Protein AF-A0A0R2SXG7-F1 (afdb_monomer)

Sequence (153 aa):
MNNRNLSNKVRVIHRYLGFFLAGIMFVYALSGITLTFRDKDYFKKPIVVEKTIEKGLENLPNIKGASNVEYNSETGDLSYIQMQPPKILGALEKMHKATSSTPLYFLNVFFGISLLFFVFSAYWMFLPQTDVFKKAIYYSVAGIVLTFIMILV

Radius of gyration: 23.66 Å; Cα contacts (8 Å, |Δi|>4): 119; chains: 1; bounding box: 59×30×59 Å

Structure (mmCIF, N/CA/C/O backbone):
data_AF-A0A0R2SXG7-F1
#
_entry.id   AF-A0A0R2SXG7-F1
#
loop_
_atom_site.group_PDB
_atom_site.id
_atom_site.type_symbol
_atom_site.label_atom_id
_atom_site.label_alt_id
_atom_site.label_comp_id
_atom_site.label_asym_id
_atom_site.label_entity_id
_atom_site.label_seq_id
_atom_site.pdbx_PDB_ins_code
_atom_site.Cartn_x
_atom_site.Cartn_y
_atom_site.Cartn_z
_atom_site.occupancy
_atom_site.B_iso_or_equiv
_atom_site.auth_seq_id
_atom_site.auth_comp_id
_atom_site.auth_asym_id
_atom_site.auth_atom_id
_atom_site.pdbx_PDB_model_num
ATOM 1 N N . MET A 1 1 ? 20.239 14.489 -26.280 1.00 51.75 1 MET A N 1
ATOM 2 C CA . MET A 1 1 ? 20.609 14.171 -24.879 1.00 51.75 1 MET A CA 1
ATOM 3 C C . MET A 1 1 ? 21.249 12.785 -24.870 1.00 51.75 1 MET A C 1
ATOM 5 O O . MET A 1 1 ? 20.669 11.884 -25.454 1.00 51.75 1 MET A O 1
ATOM 9 N N . ASN A 1 2 ? 22.461 12.605 -24.333 1.00 60.00 2 ASN A N 1
ATOM 10 C CA . ASN A 1 2 ? 23.175 11.321 -24.425 1.00 60.00 2 ASN A CA 1
ATOM 11 C C . ASN A 1 2 ? 22.413 10.229 -23.639 1.00 60.00 2 ASN A C 1
ATOM 13 O O . ASN A 1 2 ? 22.376 10.287 -22.408 1.00 60.00 2 ASN A O 1
ATOM 17 N N . ASN A 1 3 ? 21.804 9.254 -24.329 1.00 69.81 3 ASN A N 1
ATOM 18 C CA . ASN A 1 3 ? 20.955 8.208 -23.728 1.00 69.81 3 ASN A CA 1
ATOM 19 C C . ASN A 1 3 ? 21.650 7.451 -22.582 1.00 69.81 3 ASN A C 1
ATOM 21 O O . ASN A 1 3 ? 20.998 7.018 -21.633 1.00 69.81 3 ASN A O 1
ATOM 25 N N . ARG A 1 4 ? 22.986 7.363 -22.620 1.00 74.75 4 ARG A N 1
ATOM 26 C CA . ARG A 1 4 ? 23.803 6.736 -21.569 1.00 74.75 4 ARG A CA 1
ATOM 27 C C . ARG A 1 4 ? 23.794 7.537 -20.263 1.00 74.75 4 ARG A C 1
ATOM 29 O O . ARG A 1 4 ? 23.655 6.958 -19.192 1.00 74.75 4 ARG A O 1
ATOM 36 N N . ASN A 1 5 ? 23.866 8.866 -20.342 1.00 81.38 5 ASN A N 1
ATOM 37 C CA . ASN A 1 5 ? 23.837 9.737 -19.163 1.00 81.38 5 ASN A CA 1
ATOM 38 C C . ASN A 1 5 ? 22.460 9.724 -18.490 1.00 81.38 5 ASN A C 1
ATOM 40 O O . ASN A 1 5 ? 22.376 9.711 -17.264 1.00 81.38 5 ASN A O 1
ATOM 44 N N . LEU A 1 6 ? 21.386 9.687 -19.286 1.00 81.81 6 LEU A N 1
ATOM 45 C CA . LEU A 1 6 ? 20.023 9.554 -18.772 1.00 81.81 6 LEU A CA 1
ATOM 46 C C . LEU A 1 6 ? 19.811 8.193 -18.089 1.00 81.81 6 LEU A C 1
ATOM 48 O O . LEU A 1 6 ? 19.355 8.165 -16.951 1.00 81.81 6 LEU A O 1
ATOM 52 N N . SER A 1 7 ? 20.203 7.087 -18.734 1.00 82.94 7 SER A N 1
ATOM 53 C CA . SER A 1 7 ? 20.105 5.738 -18.147 1.00 82.94 7 SER A CA 1
ATOM 54 C C . SER A 1 7 ? 20.868 5.638 -16.820 1.00 82.94 7 SER A C 1
ATOM 56 O O . SER A 1 7 ? 20.322 5.155 -15.828 1.00 82.94 7 SER A O 1
ATOM 58 N N . ASN A 1 8 ? 22.085 6.191 -16.747 1.00 86.56 8 ASN A N 1
ATOM 59 C CA . ASN A 1 8 ? 22.868 6.201 -15.510 1.00 86.56 8 ASN A CA 1
ATOM 60 C C . ASN A 1 8 ? 22.175 6.983 -14.383 1.00 86.56 8 ASN A C 1
ATOM 62 O O . ASN A 1 8 ? 22.106 6.490 -13.259 1.00 86.56 8 ASN A O 1
ATOM 66 N N . LYS A 1 9 ? 21.614 8.167 -14.671 1.00 90.06 9 LYS A N 1
ATOM 67 C CA . LYS A 1 9 ? 20.850 8.946 -13.680 1.00 90.06 9 LYS A CA 1
ATOM 68 C C . LYS A 1 9 ? 19.613 8.189 -13.193 1.00 90.06 9 LYS A C 1
ATOM 70 O O . LYS A 1 9 ? 19.406 8.083 -11.987 1.00 90.06 9 LYS A O 1
ATOM 75 N N . VAL A 1 10 ? 18.828 7.622 -14.112 1.00 91.56 10 VAL A N 1
ATOM 76 C CA . VAL A 1 10 ? 17.626 6.841 -13.775 1.00 91.56 10 VAL A CA 1
ATOM 77 C C . VAL A 1 10 ? 17.985 5.636 -12.908 1.00 91.56 10 VAL A C 1
ATOM 79 O O . VAL A 1 10 ? 17.322 5.398 -11.904 1.00 91.56 10 VAL A O 1
ATOM 82 N N . ARG A 1 11 ? 19.076 4.925 -13.219 1.00 91.25 11 ARG A N 1
ATOM 83 C CA . ARG A 1 11 ? 19.564 3.791 -12.419 1.00 91.25 11 ARG A CA 1
ATOM 84 C C . ARG A 1 11 ? 19.931 4.202 -10.991 1.00 91.25 11 ARG A C 1
ATOM 86 O O . ARG A 1 11 ? 19.623 3.480 -10.045 1.00 91.25 11 ARG A O 1
ATOM 93 N N . VAL A 1 12 ? 20.581 5.353 -10.828 1.00 93.75 12 VAL A N 1
ATOM 94 C CA . VAL A 1 12 ? 20.942 5.886 -9.507 1.00 93.75 12 VAL A CA 1
ATOM 95 C C . VAL A 1 12 ? 19.690 6.229 -8.697 1.00 93.75 12 VAL A C 1
ATOM 97 O O . VAL A 1 12 ? 19.583 5.802 -7.547 1.00 93.75 12 VAL A O 1
ATOM 100 N N . ILE A 1 13 ? 18.726 6.930 -9.304 1.00 94.44 13 ILE A N 1
ATOM 101 C CA . ILE A 1 13 ? 17.456 7.283 -8.651 1.00 94.44 13 ILE A CA 1
ATOM 102 C C . ILE A 1 13 ? 16.673 6.019 -8.283 1.00 94.44 13 ILE A C 1
ATOM 104 O O . ILE A 1 13 ? 16.266 5.881 -7.135 1.00 94.44 13 ILE A O 1
ATOM 108 N N . HIS A 1 14 ? 16.525 5.069 -9.214 1.00 95.25 14 HIS A N 1
ATOM 109 C CA . HIS A 1 14 ? 15.844 3.793 -8.984 1.00 95.25 14 HIS A CA 1
ATOM 110 C C . HIS A 1 14 ? 16.415 3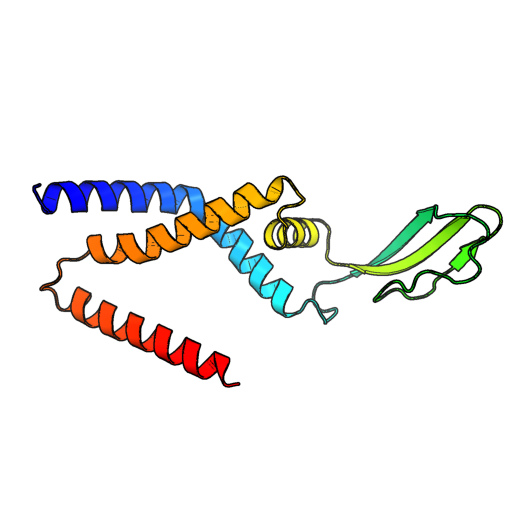.054 -7.779 1.00 95.25 14 HIS A C 1
ATOM 112 O O . HIS A 1 14 ? 15.670 2.619 -6.908 1.00 95.25 14 HIS A O 1
ATOM 118 N N . ARG A 1 15 ? 17.743 2.959 -7.687 1.00 95.12 15 ARG A N 1
ATOM 119 C CA . ARG A 1 15 ? 18.403 2.275 -6.578 1.00 95.12 15 ARG A CA 1
ATOM 120 C C . ARG A 1 15 ? 18.140 2.956 -5.235 1.00 95.12 15 ARG A C 1
ATOM 122 O O . ARG A 1 15 ? 17.764 2.280 -4.283 1.00 95.12 15 ARG A O 1
ATOM 129 N N . TYR A 1 16 ? 18.350 4.269 -5.135 1.00 96.25 16 TYR A N 1
ATOM 130 C CA . TYR A 1 16 ? 18.200 4.968 -3.854 1.00 96.25 16 TYR A CA 1
ATOM 131 C C . TYR A 1 16 ? 16.743 5.083 -3.417 1.00 96.25 16 TYR A C 1
ATOM 133 O O . TYR A 1 16 ? 16.442 4.832 -2.252 1.00 96.25 16 TYR A O 1
ATOM 141 N N . LEU A 1 17 ? 15.835 5.382 -4.349 1.00 95.81 17 LEU A N 1
ATOM 142 C CA . LEU A 1 17 ? 14.404 5.371 -4.068 1.00 95.81 17 LEU A CA 1
ATOM 143 C C . LEU A 1 17 ? 13.931 3.957 -3.696 1.00 95.81 17 LEU A C 1
ATOM 145 O O . LEU A 1 17 ? 13.121 3.804 -2.788 1.00 95.81 17 LEU A O 1
ATOM 149 N N . GLY A 1 18 ? 14.483 2.924 -4.340 1.00 95.56 18 GLY A N 1
ATOM 150 C CA . GLY A 1 18 ? 14.238 1.516 -4.020 1.00 95.56 18 GLY A CA 1
ATOM 151 C C . GLY A 1 18 ? 14.606 1.169 -2.583 1.00 95.56 18 GLY A C 1
ATOM 152 O O . GLY A 1 18 ? 13.769 0.655 -1.846 1.00 95.56 18 GLY A O 1
ATOM 153 N N . PHE A 1 19 ? 15.827 1.502 -2.153 1.00 95.81 19 PHE A N 1
ATOM 154 C CA . PHE A 1 19 ? 16.253 1.268 -0.771 1.00 95.81 19 PHE A CA 1
ATOM 155 C C . PHE A 1 19 ? 15.436 2.067 0.243 1.00 95.81 19 PHE A C 1
ATOM 157 O O . PHE A 1 19 ? 15.074 1.526 1.284 1.00 95.81 19 PHE A O 1
ATOM 164 N N . PHE A 1 20 ? 15.097 3.319 -0.074 1.00 95.75 20 PHE A N 1
ATOM 165 C CA . PHE A 1 20 ? 14.234 4.139 0.774 1.00 95.75 20 PHE A CA 1
ATOM 166 C C . PHE A 1 20 ? 12.848 3.503 0.969 1.00 95.75 20 PHE A C 1
ATOM 168 O O . PHE A 1 20 ? 12.330 3.457 2.083 1.00 95.75 20 PHE A O 1
ATOM 175 N N . LEU A 1 21 ? 12.264 2.959 -0.101 1.00 96.06 21 LEU A N 1
ATOM 176 C CA . LEU A 1 21 ? 10.933 2.355 -0.072 1.00 96.06 21 LEU A CA 1
ATOM 177 C C . LEU A 1 21 ? 10.914 0.897 0.392 1.00 96.06 21 LEU A C 1
ATOM 179 O O . LEU A 1 21 ? 9.831 0.381 0.645 1.00 96.06 21 LEU A O 1
ATOM 183 N N . ALA A 1 22 ? 12.059 0.224 0.532 1.00 95.75 22 ALA A N 1
ATOM 184 C CA . ALA A 1 22 ? 12.121 -1.209 0.834 1.00 95.75 22 ALA A CA 1
ATOM 185 C C . ALA A 1 22 ? 11.336 -1.596 2.101 1.00 95.75 22 ALA A C 1
ATOM 187 O O . ALA A 1 22 ? 10.550 -2.543 2.078 1.00 95.75 22 ALA A O 1
ATOM 188 N N . GLY A 1 23 ? 11.485 -0.825 3.184 1.00 92.12 23 GLY A N 1
ATOM 189 C CA . GLY A 1 23 ? 10.737 -1.057 4.424 1.00 92.12 23 GLY A CA 1
ATOM 190 C C . GLY A 1 23 ? 9.232 -0.825 4.268 1.00 92.12 23 GLY A C 1
ATOM 191 O O . GLY A 1 23 ? 8.426 -1.604 4.773 1.00 92.12 23 GLY A O 1
ATOM 192 N N . ILE A 1 24 ? 8.845 0.206 3.512 1.00 92.62 24 ILE A N 1
ATOM 193 C CA . ILE A 1 24 ? 7.436 0.504 3.221 1.00 92.62 24 ILE A CA 1
ATOM 194 C C . ILE A 1 24 ? 6.833 -0.627 2.379 1.00 92.62 24 ILE A C 1
ATOM 196 O O . ILE A 1 24 ? 5.776 -1.140 2.731 1.00 92.62 24 ILE A O 1
ATOM 200 N N . MET A 1 25 ? 7.531 -1.079 1.332 1.00 94.25 25 MET A N 1
ATOM 201 C CA . MET A 1 25 ? 7.112 -2.202 0.485 1.00 94.25 25 MET A CA 1
ATOM 202 C C . MET A 1 25 ? 6.901 -3.480 1.296 1.00 94.25 25 MET A C 1
ATOM 204 O O . MET A 1 25 ? 5.890 -4.153 1.111 1.00 94.25 25 MET A O 1
ATOM 208 N N . PHE A 1 26 ? 7.809 -3.790 2.224 1.00 94.69 26 PHE A N 1
ATOM 209 C CA . PHE A 1 26 ? 7.674 -4.944 3.110 1.00 94.69 26 PHE A CA 1
ATOM 210 C C . PHE A 1 26 ? 6.396 -4.868 3.956 1.00 94.69 26 PHE A C 1
ATOM 212 O O . PHE A 1 26 ? 5.600 -5.807 3.980 1.00 94.69 26 PHE A O 1
ATOM 219 N N . VAL A 1 27 ? 6.154 -3.724 4.600 1.00 93.56 27 VAL A N 1
ATOM 220 C CA . VAL A 1 27 ? 4.946 -3.504 5.407 1.00 93.56 27 VAL A CA 1
ATOM 221 C C . VAL A 1 27 ? 3.673 -3.575 4.556 1.00 93.56 27 VAL A C 1
ATOM 223 O O . VAL A 1 27 ? 2.682 -4.180 4.975 1.00 93.56 27 VAL A O 1
ATOM 226 N N . TYR A 1 28 ? 3.685 -2.977 3.365 1.00 93.00 28 TYR A N 1
ATOM 227 C CA . TYR A 1 28 ? 2.555 -2.997 2.436 1.00 93.00 28 TYR A CA 1
ATOM 228 C C . TYR A 1 28 ? 2.242 -4.404 1.938 1.00 93.00 28 TYR A C 1
ATOM 230 O O . TYR A 1 28 ? 1.075 -4.778 1.893 1.00 93.00 28 TYR A O 1
ATOM 238 N N . ALA A 1 29 ? 3.263 -5.200 1.620 1.00 94.69 29 ALA A N 1
ATOM 239 C CA . ALA A 1 29 ? 3.082 -6.587 1.215 1.00 94.69 29 ALA A CA 1
ATOM 240 C C . ALA A 1 29 ? 2.440 -7.410 2.342 1.00 94.69 29 ALA A C 1
ATOM 242 O O . ALA A 1 29 ? 1.427 -8.068 2.115 1.00 94.69 29 ALA A O 1
ATOM 243 N N . LEU A 1 30 ? 2.964 -7.312 3.571 1.00 94.75 30 LEU A N 1
ATOM 244 C CA . LEU A 1 30 ? 2.407 -8.032 4.721 1.00 94.75 30 LEU A CA 1
ATOM 245 C C . LEU A 1 30 ? 0.959 -7.633 5.009 1.00 94.75 30 LEU A C 1
ATOM 247 O O . LEU A 1 30 ? 0.093 -8.495 5.129 1.00 94.75 30 LEU A O 1
ATOM 251 N N . SER A 1 31 ? 0.687 -6.332 5.093 1.00 94.75 31 SER A N 1
ATOM 252 C CA . SER A 1 31 ? -0.673 -5.842 5.344 1.00 94.75 31 SER A CA 1
ATOM 253 C C . SER A 1 31 ? -1.626 -6.148 4.187 1.00 94.75 31 SER A C 1
ATOM 255 O O . SER A 1 31 ? -2.787 -6.446 4.430 1.00 94.75 31 SER A O 1
ATOM 257 N N . GLY A 1 32 ? -1.160 -6.140 2.937 1.00 93.94 32 GLY A N 1
ATOM 258 C CA . GLY A 1 32 ? -1.963 -6.544 1.782 1.00 93.94 32 GLY A CA 1
ATOM 259 C C . GLY A 1 32 ? -2.416 -8.001 1.876 1.00 93.94 32 GLY A C 1
ATOM 260 O O . GLY A 1 32 ? -3.596 -8.283 1.685 1.00 93.94 32 GLY A O 1
ATOM 261 N N . ILE A 1 33 ? -1.506 -8.906 2.256 1.00 94.44 33 ILE A N 1
ATOM 262 C CA . ILE A 1 33 ? -1.813 -10.330 2.456 1.00 94.44 33 ILE A CA 1
ATOM 263 C C . ILE A 1 33 ? -2.856 -10.514 3.564 1.00 94.44 33 ILE A C 1
ATOM 265 O O . ILE A 1 33 ? -3.822 -11.251 3.377 1.00 94.44 33 ILE A O 1
ATOM 269 N N . THR A 1 34 ? -2.708 -9.845 4.714 1.00 94.50 34 THR A N 1
ATOM 270 C CA . THR A 1 34 ? -3.690 -9.995 5.805 1.00 94.50 34 THR A CA 1
ATOM 271 C C . THR A 1 34 ? -5.044 -9.386 5.452 1.00 94.50 34 THR A C 1
ATOM 273 O O . THR A 1 34 ? -6.080 -9.937 5.825 1.00 94.50 34 THR A O 1
ATOM 276 N N . LEU A 1 35 ? -5.061 -8.298 4.673 1.00 94.19 35 LEU A N 1
ATOM 277 C CA . LEU A 1 35 ? -6.290 -7.658 4.206 1.00 94.19 35 LEU A CA 1
ATOM 278 C C . LEU A 1 35 ? -7.125 -8.541 3.273 1.00 94.19 35 LEU A C 1
ATOM 280 O O . LEU A 1 35 ? -8.349 -8.388 3.271 1.00 94.19 35 LEU A O 1
ATOM 284 N N . THR A 1 36 ? -6.512 -9.482 2.545 1.00 93.56 36 THR A N 1
ATOM 285 C CA . THR A 1 36 ? -7.234 -10.490 1.748 1.00 93.56 36 THR A CA 1
ATOM 286 C C . THR A 1 36 ? -8.166 -11.348 2.609 1.00 93.56 36 THR A C 1
ATOM 288 O O . THR A 1 36 ? -9.215 -11.762 2.131 1.00 93.56 36 THR A O 1
ATOM 291 N N . PHE A 1 37 ? -7.841 -11.549 3.890 1.00 93.69 37 PHE A N 1
ATOM 292 C CA . PHE A 1 37 ? -8.622 -12.358 4.834 1.00 93.69 37 PHE A CA 1
ATOM 293 C C . PHE A 1 37 ? -9.418 -11.514 5.840 1.00 93.69 37 PHE A C 1
ATOM 295 O O . PHE A 1 37 ? -9.788 -11.999 6.909 1.00 93.69 37 PHE A O 1
ATOM 302 N N . ARG A 1 38 ? -9.680 -10.234 5.541 1.00 89.56 38 ARG A N 1
ATOM 303 C CA . ARG A 1 38 ? -10.369 -9.309 6.462 1.00 89.56 38 ARG A CA 1
ATOM 304 C C . ARG A 1 38 ? -11.802 -9.741 6.804 1.00 89.56 38 ARG A C 1
ATOM 306 O O . ARG A 1 38 ? -12.324 -9.334 7.844 1.00 89.56 38 ARG A O 1
ATOM 313 N N . ASP A 1 39 ? -12.446 -10.531 5.951 1.00 89.50 39 ASP A N 1
ATOM 314 C CA . ASP A 1 39 ? -13.766 -11.123 6.193 1.00 89.50 39 ASP A CA 1
ATOM 315 C C . ASP A 1 39 ? -13.719 -12.318 7.162 1.00 89.50 39 ASP A C 1
ATOM 317 O O . ASP A 1 39 ? -14.741 -12.662 7.748 1.00 89.50 39 ASP A O 1
ATOM 321 N N . LYS A 1 40 ? -12.544 -12.924 7.362 1.00 90.88 40 LYS A N 1
ATOM 322 C CA . LYS A 1 40 ? -12.315 -14.032 8.295 1.00 90.88 40 LYS A CA 1
ATOM 323 C C . LYS A 1 40 ? -11.709 -13.544 9.608 1.00 90.88 40 LYS A C 1
ATOM 325 O O . LYS A 1 40 ? -11.235 -12.413 9.730 1.00 90.88 40 LYS A O 1
ATOM 330 N N . ASP A 1 41 ? -11.685 -14.437 10.589 1.00 89.56 41 ASP A N 1
ATOM 331 C CA . ASP A 1 41 ? -11.131 -14.166 11.917 1.00 89.56 41 ASP A CA 1
ATOM 332 C C . ASP A 1 41 ? -9.702 -14.699 12.107 1.00 89.56 41 ASP A C 1
ATOM 334 O O . ASP A 1 41 ? -9.162 -14.627 13.205 1.00 89.56 41 ASP A O 1
ATOM 338 N N . TYR A 1 42 ? -9.044 -15.156 11.031 1.00 90.69 42 TYR A N 1
ATOM 339 C CA . TYR A 1 42 ? -7.698 -15.750 11.080 1.00 90.69 42 TYR A CA 1
ATOM 340 C C . TYR A 1 42 ? -6.640 -14.872 11.762 1.00 90.69 42 TYR A C 1
ATOM 342 O O . TYR A 1 42 ? -5.764 -15.391 12.447 1.00 90.69 42 TYR A O 1
ATOM 350 N N . PHE A 1 43 ? -6.720 -13.550 11.590 1.00 91.50 43 PHE A N 1
ATOM 351 C CA . PHE A 1 43 ? -5.753 -12.594 12.145 1.00 91.50 43 PHE A CA 1
ATOM 352 C C . PHE A 1 43 ? -6.352 -11.677 13.215 1.00 91.50 43 PHE A C 1
ATOM 354 O O . PHE A 1 43 ? -5.800 -10.611 13.491 1.00 91.50 43 PHE A O 1
ATOM 361 N N . LYS A 1 44 ? -7.497 -12.047 13.796 1.00 93.44 44 LYS A N 1
ATOM 362 C CA . LYS A 1 44 ? -8.234 -11.214 14.752 1.00 93.44 44 LYS A CA 1
ATOM 363 C C . LYS A 1 44 ? -8.293 -11.867 16.128 1.00 93.44 44 LYS A C 1
ATOM 365 O O . LYS A 1 44 ? -8.191 -13.079 16.265 1.00 93.44 44 LYS A O 1
ATOM 370 N N . LYS A 1 45 ? -8.481 -11.041 17.154 1.00 92.69 45 LYS A N 1
ATOM 371 C CA . LYS A 1 45 ? -8.756 -11.463 18.528 1.00 92.69 45 LYS A CA 1
ATOM 372 C C . LYS A 1 45 ? -10.030 -10.784 19.044 1.00 92.69 45 LYS A C 1
ATOM 374 O O . LYS A 1 45 ? -10.314 -9.666 18.601 1.00 92.69 45 LYS A O 1
ATOM 379 N N . PRO A 1 46 ? -10.774 -11.413 19.968 1.00 92.50 46 PRO A N 1
ATOM 380 C CA . PRO A 1 46 ? -11.914 -10.771 20.606 1.00 92.50 46 PRO A CA 1
ATOM 381 C C . PRO A 1 46 ? -11.425 -9.622 21.493 1.00 92.50 46 PRO A C 1
ATOM 383 O O . PRO A 1 46 ? -10.496 -9.787 22.288 1.00 92.50 46 PRO A O 1
ATOM 386 N N . ILE A 1 47 ? -12.029 -8.448 21.333 1.00 91.62 47 ILE A N 1
ATOM 387 C CA . ILE A 1 47 ? -11.764 -7.262 22.150 1.00 91.62 47 ILE A CA 1
ATOM 388 C C . ILE A 1 47 ? -13.107 -6.710 22.626 1.00 91.62 47 ILE A C 1
ATOM 390 O O . ILE A 1 47 ? -14.033 -6.578 21.826 1.00 91.62 47 ILE A O 1
ATOM 394 N N . VAL A 1 48 ? -13.198 -6.398 23.920 1.00 92.50 48 VAL A N 1
ATOM 395 C CA . VAL A 1 48 ? -14.328 -5.660 24.494 1.00 92.50 48 VAL A CA 1
ATOM 396 C C . VAL A 1 48 ? -14.140 -4.184 24.158 1.00 92.50 48 VAL A C 1
ATOM 398 O O . VAL A 1 48 ? -13.089 -3.608 24.447 1.00 92.50 48 VAL A O 1
ATOM 401 N N . VAL A 1 49 ? -15.127 -3.596 23.491 1.00 90.75 49 VAL A 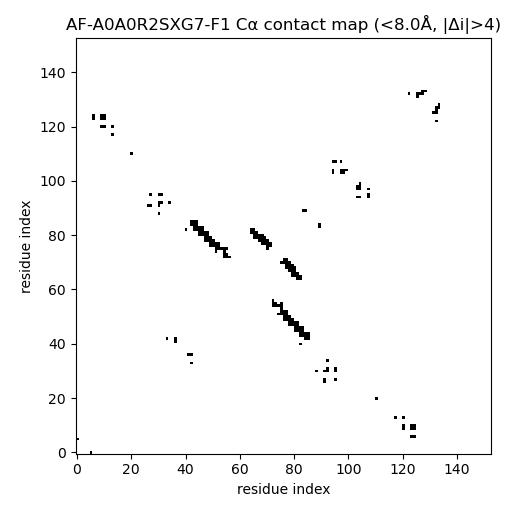N 1
ATOM 402 C CA . VAL A 1 49 ? -15.134 -2.193 23.090 1.00 90.75 49 VAL A CA 1
ATOM 403 C C . VAL A 1 49 ? -16.204 -1.473 23.889 1.00 90.75 49 VAL A C 1
ATOM 405 O O . VAL A 1 49 ? -17.387 -1.770 23.754 1.00 90.75 49 VAL A O 1
ATOM 408 N N . GLU A 1 50 ? -15.770 -0.496 24.672 1.00 92.31 50 GLU A N 1
ATOM 409 C CA . GLU A 1 50 ? -16.636 0.382 25.452 1.00 92.31 50 GLU A CA 1
ATOM 410 C C . GLU A 1 50 ? -16.646 1.767 24.809 1.00 92.31 50 GLU A C 1
ATOM 412 O O . GLU A 1 50 ? -15.597 2.334 24.479 1.00 92.31 50 GLU A O 1
ATOM 417 N N . LYS A 1 51 ? -17.841 2.306 24.574 1.00 89.50 51 LYS A N 1
ATOM 418 C CA . LYS A 1 51 ? -18.025 3.627 23.981 1.00 89.50 51 LYS A CA 1
ATOM 419 C C . LYS A 1 51 ? -19.280 4.280 24.538 1.00 89.50 51 LYS A C 1
ATOM 421 O O . LYS A 1 51 ? -20.308 3.635 24.663 1.00 89.50 51 LYS A O 1
ATOM 426 N N . THR A 1 52 ? -19.226 5.584 24.763 1.00 90.06 52 THR A N 1
ATOM 427 C CA . THR A 1 52 ? -20.420 6.375 25.074 1.00 90.06 52 THR A CA 1
ATOM 428 C C . THR A 1 52 ? -21.023 6.926 23.778 1.00 90.06 52 THR A C 1
ATOM 430 O O . THR A 1 52 ? -20.312 7.500 22.945 1.00 90.06 52 THR A O 1
ATOM 433 N N . ILE A 1 53 ? -22.323 6.710 23.584 1.00 88.88 53 ILE A N 1
ATOM 434 C CA . ILE A 1 53 ? -23.119 7.196 22.447 1.00 88.88 53 ILE A CA 1
ATOM 435 C C . ILE A 1 53 ? -24.286 8.065 22.941 1.00 88.88 53 ILE A C 1
ATOM 437 O O . ILE A 1 53 ? -24.420 8.321 24.137 1.00 88.88 53 ILE A O 1
ATOM 441 N N . GLU A 1 54 ? -25.109 8.565 22.018 1.00 86.62 54 GLU A N 1
ATOM 442 C CA . GLU A 1 54 ? -26.283 9.367 22.371 1.00 86.62 54 GLU A CA 1
ATOM 443 C C . GLU A 1 54 ? -27.260 8.586 23.266 1.00 86.62 54 GLU A C 1
ATOM 445 O O . GLU A 1 54 ? -27.424 7.367 23.151 1.00 86.62 54 GLU A O 1
ATOM 450 N N . LYS A 1 55 ? -27.886 9.306 24.198 1.00 89.19 55 LYS A N 1
ATOM 451 C CA . LYS A 1 55 ? -28.850 8.753 25.154 1.00 89.19 55 LYS A CA 1
ATOM 452 C C . LYS A 1 55 ? -30.212 8.566 24.494 1.00 89.19 55 LYS A C 1
ATOM 454 O O . LYS A 1 55 ? -30.566 9.327 23.599 1.00 89.19 55 LYS A O 1
ATOM 459 N N . GLY A 1 56 ? -30.988 7.599 24.982 1.00 80.62 56 GLY A N 1
ATOM 460 C CA . GLY A 1 56 ? -32.365 7.386 24.526 1.00 80.62 56 GLY A CA 1
ATOM 461 C C . GLY A 1 56 ? -32.495 6.983 23.054 1.00 80.62 56 GLY A C 1
ATOM 462 O O . GLY A 1 56 ? -33.488 7.328 22.418 1.00 80.62 56 GLY A O 1
ATOM 463 N N . LEU A 1 57 ? -31.504 6.279 22.495 1.00 81.94 57 LEU A N 1
ATOM 464 C CA . LEU A 1 57 ? -31.596 5.752 21.134 1.00 81.94 57 LEU A CA 1
ATOM 465 C C . LEU A 1 57 ? -32.702 4.694 21.050 1.00 81.94 57 LEU A C 1
ATOM 467 O O . LEU A 1 57 ? -32.608 3.638 21.669 1.00 81.94 57 LEU A O 1
ATOM 471 N N . GLU A 1 58 ? -33.722 4.976 20.241 1.00 77.12 58 GLU A N 1
ATOM 472 C CA . GLU A 1 58 ? -34.856 4.074 19.993 1.00 77.12 58 GLU A CA 1
ATOM 473 C C . GLU A 1 58 ? -34.427 2.821 19.208 1.00 77.12 58 GLU A C 1
ATOM 475 O O . GLU A 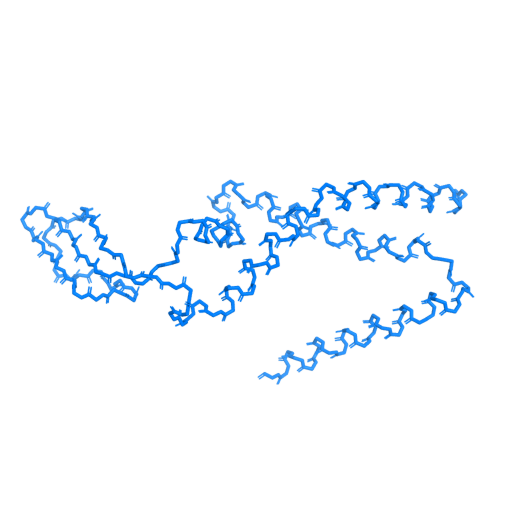1 58 ? -34.965 1.735 19.399 1.00 77.12 58 GLU A O 1
ATOM 480 N N . ASN A 1 59 ? -33.400 2.961 18.358 1.00 81.12 59 ASN A N 1
ATOM 481 C CA . ASN A 1 59 ? -32.766 1.864 17.636 1.00 81.12 59 ASN A CA 1
ATOM 482 C C . ASN A 1 59 ? -31.249 1.906 17.822 1.00 81.12 59 ASN A C 1
ATOM 484 O O . ASN A 1 59 ? -30.599 2.922 17.561 1.00 81.12 59 ASN A O 1
ATOM 488 N N . LEU A 1 60 ? -30.674 0.772 18.219 1.00 80.75 60 LEU A N 1
ATOM 489 C CA . LEU A 1 60 ? -29.229 0.620 18.338 1.00 80.75 60 LEU A CA 1
ATOM 490 C C . LEU A 1 60 ? -28.556 0.684 16.959 1.00 80.75 60 LEU A C 1
ATOM 492 O O . LEU A 1 60 ? -29.050 0.076 16.003 1.00 80.75 60 LEU A O 1
ATOM 496 N N . PRO A 1 61 ? -27.401 1.365 16.832 1.00 80.56 61 PRO A N 1
ATOM 497 C CA . PRO A 1 61 ? -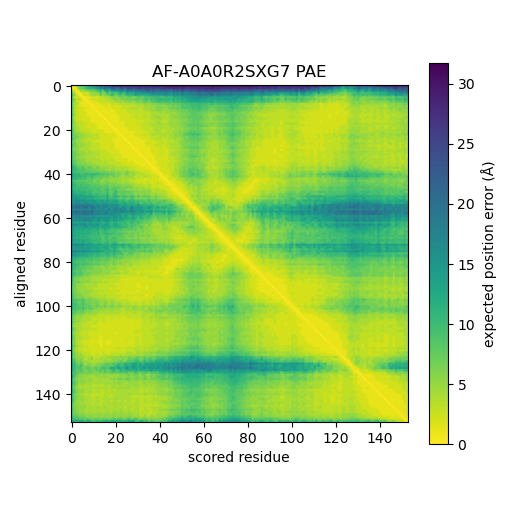26.636 1.331 15.597 1.00 80.56 61 PRO A CA 1
ATOM 498 C C . PRO A 1 61 ? -26.198 -0.108 15.307 1.00 80.56 61 PRO A C 1
ATOM 500 O O . PRO A 1 61 ? -25.665 -0.796 16.176 1.00 80.56 61 PRO A O 1
ATOM 503 N N . ASN A 1 62 ? -26.389 -0.571 14.071 1.00 83.69 62 ASN A N 1
ATOM 504 C CA . ASN A 1 62 ? -25.932 -1.898 13.667 1.00 83.69 62 ASN A CA 1
ATOM 505 C C . ASN A 1 62 ? -24.401 -1.902 13.510 1.00 83.69 62 ASN A C 1
ATOM 507 O O . ASN A 1 62 ? -23.854 -1.421 12.511 1.00 83.69 62 ASN A O 1
ATOM 511 N N . ILE A 1 63 ? -23.702 -2.432 14.514 1.00 85.69 63 ILE A N 1
ATOM 512 C CA . ILE A 1 63 ? -22.241 -2.522 14.528 1.00 85.69 63 ILE A CA 1
ATOM 513 C C . ILE A 1 63 ? -21.823 -3.830 13.857 1.00 85.69 63 ILE A C 1
ATOM 515 O O . ILE A 1 63 ? -21.960 -4.919 14.412 1.00 85.69 63 ILE A O 1
ATOM 519 N N . LYS A 1 64 ? -21.271 -3.728 12.644 1.00 83.19 64 LYS A N 1
ATOM 520 C CA . LYS A 1 64 ? -20.819 -4.899 11.878 1.00 83.19 64 LYS A CA 1
ATOM 521 C C . LYS A 1 64 ? -19.786 -5.718 12.662 1.00 83.19 64 LYS A C 1
ATOM 523 O O . LYS A 1 64 ? -18.735 -5.203 13.045 1.00 83.19 64 LYS A O 1
ATOM 528 N N . GLY A 1 65 ? -20.066 -7.010 12.834 1.00 83.81 65 GLY A N 1
ATOM 529 C CA . GLY A 1 65 ? -19.172 -7.957 13.510 1.00 83.81 65 GLY A CA 1
ATOM 530 C C . GLY A 1 65 ? -19.115 -7.805 15.032 1.00 83.81 65 GLY A C 1
ATOM 531 O O . GLY A 1 65 ? -18.199 -8.348 15.644 1.00 83.81 65 GLY A O 1
ATOM 532 N N . ALA A 1 66 ? -20.045 -7.053 15.631 1.00 88.75 66 ALA A N 1
ATOM 533 C CA . ALA A 1 66 ? -20.210 -7.006 17.077 1.00 88.75 66 ALA A CA 1
ATOM 534 C C . ALA A 1 66 ? -21.041 -8.196 17.578 1.00 88.75 66 ALA A C 1
ATOM 536 O O . ALA A 1 66 ? -21.956 -8.671 16.907 1.00 88.75 66 ALA A O 1
ATOM 537 N N . SER A 1 67 ? -20.715 -8.677 18.769 1.00 88.62 67 SER A N 1
ATOM 538 C CA . SER A 1 67 ? -21.443 -9.700 19.523 1.00 88.62 67 SER A CA 1
ATOM 539 C C . SER A 1 67 ? -21.614 -9.221 20.963 1.00 88.62 67 SER A C 1
ATOM 541 O O . SER A 1 67 ? -20.790 -8.442 21.438 1.00 88.62 67 SER A O 1
ATOM 543 N N . ASN A 1 68 ? -22.655 -9.687 21.661 1.00 90.12 68 ASN A N 1
ATOM 544 C CA . ASN A 1 68 ? -22.976 -9.271 23.036 1.00 90.12 68 ASN A CA 1
ATOM 545 C C . ASN A 1 68 ? -23.059 -7.742 23.186 1.00 90.12 68 ASN A C 1
ATOM 547 O O . ASN A 1 68 ? -22.318 -7.150 23.962 1.00 90.12 68 ASN A O 1
ATOM 551 N N . VAL A 1 69 ? -23.912 -7.107 22.377 1.00 89.94 69 VAL A N 1
ATOM 552 C CA . VAL A 1 69 ? -24.130 -5.658 22.439 1.00 89.94 69 VAL A CA 1
ATOM 553 C C . VAL A 1 69 ? -25.001 -5.337 23.651 1.00 89.94 69 VAL A C 1
ATOM 555 O O . VAL A 1 69 ? -26.147 -5.773 23.719 1.00 89.94 69 VAL A O 1
ATOM 558 N N . GLU A 1 70 ? -24.460 -4.559 24.575 1.00 90.62 70 GLU A N 1
ATOM 559 C CA . GLU A 1 70 ? -25.130 -4.073 25.776 1.00 90.62 70 GLU A CA 1
ATOM 560 C C . GLU A 1 70 ? -25.187 -2.546 25.728 1.00 90.62 70 GLU A C 1
ATOM 562 O O . GLU A 1 70 ? -24.180 -1.891 25.455 1.00 90.62 70 GLU A O 1
ATOM 567 N N . TYR A 1 71 ? -26.371 -1.976 25.952 1.00 89.62 71 TYR A N 1
ATOM 568 C CA . TYR A 1 71 ? -26.589 -0.533 25.907 1.00 89.62 71 TYR A CA 1
ATOM 569 C C . TYR A 1 71 ? -27.406 -0.062 27.100 1.00 89.62 71 TYR A C 1
ATOM 571 O O . TYR A 1 71 ? -28.501 -0.565 27.349 1.00 89.62 71 TYR A O 1
ATOM 579 N N . ASN A 1 72 ? -26.894 0.951 27.789 1.00 89.06 72 ASN A N 1
ATOM 580 C CA . ASN A 1 72 ? -27.607 1.658 28.836 1.00 89.06 72 ASN A CA 1
ATOM 581 C C . ASN A 1 72 ? -28.206 2.952 28.265 1.00 89.06 72 ASN A C 1
ATOM 583 O O . ASN A 1 72 ? -27.488 3.890 27.920 1.00 89.06 72 ASN A O 1
ATOM 587 N N . SER A 1 73 ? -29.536 3.020 28.188 1.00 84.94 73 SER A N 1
ATOM 588 C CA . SER A 1 73 ? -30.252 4.174 27.627 1.00 84.94 73 SER A CA 1
ATOM 589 C C . SER A 1 73 ? -30.185 5.438 28.493 1.00 84.94 73 SER A C 1
ATOM 591 O O . SER A 1 73 ? -30.350 6.538 27.963 1.00 84.94 73 SER A O 1
ATOM 593 N N . GLU A 1 74 ? -29.925 5.304 29.798 1.00 86.56 74 GLU A N 1
ATOM 594 C CA . GLU A 1 74 ? -29.853 6.414 30.758 1.00 86.56 74 GLU A CA 1
ATOM 595 C C . GLU A 1 74 ? -28.477 7.098 30.740 1.00 86.56 74 GLU A C 1
ATOM 597 O O . GLU A 1 74 ? -28.362 8.334 30.749 1.00 86.56 74 GLU A O 1
ATOM 602 N N . THR A 1 75 ? -27.409 6.296 30.698 1.00 87.56 75 THR A N 1
ATOM 603 C CA . THR A 1 75 ? -26.028 6.799 30.667 1.00 87.56 75 THR A CA 1
ATOM 604 C C . THR A 1 75 ? -25.524 7.027 29.244 1.00 87.56 75 THR A C 1
ATOM 606 O O . THR A 1 75 ? -24.743 7.953 29.027 1.00 87.56 75 THR A O 1
ATOM 609 N N . GLY A 1 76 ? -26.041 6.277 28.267 1.00 88.00 76 GLY A N 1
ATOM 610 C CA . GLY A 1 76 ? -25.547 6.248 26.890 1.00 88.00 76 GLY A CA 1
ATOM 611 C C . GLY A 1 76 ? -24.372 5.284 26.691 1.00 88.00 76 GLY A C 1
ATOM 612 O O . GLY A 1 76 ? -23.727 5.326 25.642 1.00 88.00 76 GLY A O 1
ATOM 613 N N . ASP A 1 77 ? -24.062 4.439 27.677 1.00 90.19 77 ASP A N 1
ATOM 614 C CA . ASP A 1 77 ? -22.935 3.509 27.598 1.00 90.19 77 ASP A CA 1
ATOM 615 C C . ASP A 1 77 ? -23.265 2.318 26.707 1.00 90.19 77 ASP A C 1
ATOM 617 O O . ASP A 1 77 ? -24.309 1.683 26.847 1.00 90.19 77 ASP A O 1
ATOM 621 N N . LEU A 1 78 ? -22.356 2.016 25.788 1.00 91.25 78 LEU A N 1
ATOM 622 C CA . LEU A 1 78 ? -22.443 0.916 24.845 1.00 91.25 78 LEU A CA 1
ATOM 623 C C . LEU A 1 78 ? -21.196 0.037 24.999 1.00 91.25 78 LEU A C 1
ATOM 625 O O . LEU A 1 78 ? -20.073 0.503 24.791 1.00 91.25 78 LEU A O 1
ATOM 629 N N . SER A 1 79 ? -21.404 -1.241 25.300 1.00 92.19 79 SER A N 1
ATOM 630 C CA . SER A 1 79 ? -20.359 -2.262 25.366 1.00 92.19 79 SER A CA 1
ATOM 631 C C . SER A 1 79 ? -20.646 -3.373 24.364 1.00 92.19 79 SER A C 1
ATOM 633 O O . SER A 1 79 ? -21.791 -3.776 24.178 1.00 92.19 79 SER A O 1
ATOM 635 N N . TYR A 1 80 ? -19.622 -3.846 23.660 1.00 93.44 80 TYR A N 1
ATOM 636 C CA . TYR A 1 80 ? -19.751 -4.982 22.749 1.00 93.44 80 TYR A CA 1
ATOM 637 C C . TYR A 1 80 ? -18.417 -5.686 22.532 1.00 93.44 80 TYR A C 1
ATOM 639 O O . TYR A 1 80 ? -17.344 -5.095 22.643 1.00 93.44 80 TYR A O 1
ATOM 647 N N . ILE A 1 81 ? -18.477 -6.961 22.158 1.00 92.81 81 ILE A N 1
ATOM 648 C CA . ILE A 1 81 ? -17.305 -7.742 21.761 1.00 92.81 81 ILE A CA 1
ATOM 649 C C . ILE A 1 81 ? -17.157 -7.663 20.247 1.00 92.81 81 ILE A C 1
ATOM 651 O O . ILE A 1 81 ? -18.104 -7.933 19.511 1.00 92.81 81 ILE A O 1
ATOM 655 N N . GLN A 1 82 ? -15.961 -7.333 19.763 1.00 92.81 82 GLN A N 1
ATOM 656 C 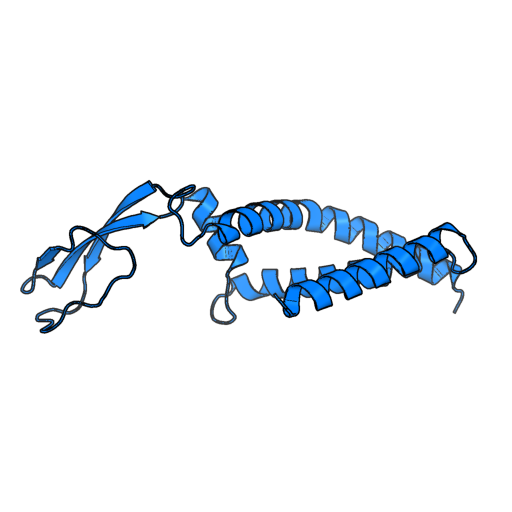CA . GLN A 1 82 ? -15.661 -7.332 18.334 1.00 92.81 82 GLN A CA 1
ATOM 657 C C . GLN A 1 82 ? -14.338 -8.035 18.040 1.00 92.81 82 GLN A C 1
ATOM 659 O O . GLN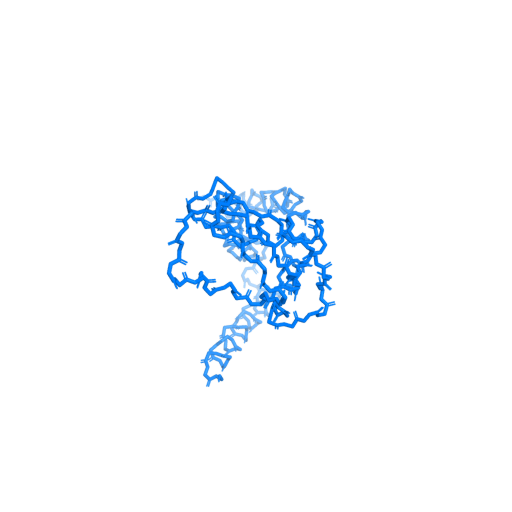 A 1 82 ? -13.341 -7.853 18.741 1.00 92.81 82 GLN A O 1
ATOM 664 N N . MET A 1 83 ? -14.319 -8.809 16.954 1.00 93.69 83 MET A N 1
ATOM 665 C CA . MET A 1 83 ? -13.092 -9.391 16.420 1.00 93.69 83 MET A CA 1
ATOM 666 C C . MET A 1 83 ? -12.272 -8.301 15.728 1.00 93.69 83 MET A C 1
ATOM 668 O O . MET A 1 83 ? -12.699 -7.725 14.724 1.00 93.69 83 MET A O 1
ATOM 672 N N . GLN A 1 84 ? -11.081 -8.015 16.252 1.00 91.81 84 GLN A N 1
ATOM 673 C CA . GLN A 1 84 ? -10.192 -6.979 15.724 1.00 91.81 84 GLN A CA 1
ATOM 674 C C . GLN A 1 84 ? -8.749 -7.486 15.597 1.00 91.81 84 GLN A C 1
ATOM 676 O O . GLN A 1 84 ? -8.312 -8.314 16.401 1.00 91.81 84 GLN A O 1
ATOM 681 N N . PRO A 1 85 ? -7.977 -7.003 14.605 1.00 93.19 85 PRO A N 1
ATOM 682 C CA . PRO A 1 85 ? -6.575 -7.375 14.481 1.00 93.19 85 PRO A CA 1
ATOM 683 C C . PRO A 1 85 ? -5.755 -6.891 15.692 1.00 93.19 85 PRO A C 1
ATOM 685 O O . PRO A 1 85 ? -6.069 -5.852 16.283 1.00 93.19 85 PRO A O 1
ATOM 688 N N . PRO A 1 86 ? -4.667 -7.594 16.067 1.00 92.56 86 PRO A N 1
ATOM 689 C CA . PRO A 1 86 ? -3.720 -7.124 17.072 1.00 92.56 86 PRO A CA 1
ATOM 690 C C . PRO A 1 86 ? -3.217 -5.710 16.770 1.00 92.56 86 PRO A C 1
ATOM 692 O O . PRO A 1 86 ? -3.078 -5.333 15.612 1.00 92.56 86 PRO A O 1
ATOM 695 N N . LYS A 1 87 ? -2.867 -4.946 17.810 1.00 92.06 87 LYS A N 1
ATOM 696 C CA . LYS A 1 87 ? -2.544 -3.510 17.712 1.00 92.06 87 LYS A CA 1
ATOM 697 C C . LYS A 1 87 ? -1.549 -3.163 16.596 1.00 92.06 87 LYS A C 1
ATOM 699 O O . LYS A 1 87 ? -1.781 -2.210 15.860 1.00 92.06 87 LYS A O 1
ATOM 704 N N . ILE A 1 88 ? -0.467 -3.936 16.463 1.00 93.50 88 ILE A N 1
ATOM 705 C CA . ILE A 1 88 ? 0.551 -3.714 15.424 1.00 93.50 88 ILE A CA 1
ATOM 706 C C . ILE A 1 88 ? -0.053 -3.964 14.043 1.00 93.50 88 ILE A C 1
ATOM 708 O O . ILE A 1 88 ? -0.036 -3.067 13.208 1.00 93.50 88 ILE A O 1
ATOM 712 N N . LEU A 1 89 ? -0.647 -5.139 13.826 1.00 93.44 89 LEU A N 1
ATOM 713 C CA . LEU A 1 89 ? -1.263 -5.490 12.548 1.00 93.44 89 LEU A CA 1
ATOM 714 C C . LEU A 1 89 ? -2.359 -4.492 12.151 1.00 93.44 89 LEU A C 1
ATOM 716 O O . LEU A 1 89 ? -2.372 -3.999 11.028 1.00 93.44 89 LEU A O 1
ATOM 720 N N . GLY A 1 90 ? -3.219 -4.119 13.100 1.00 93.19 90 GLY A N 1
ATOM 721 C CA . GLY A 1 90 ? -4.258 -3.116 12.903 1.00 93.19 90 GLY A CA 1
ATOM 722 C C . GLY A 1 90 ? -3.702 -1.747 12.508 1.00 93.19 90 GLY A C 1
ATOM 723 O O . GLY A 1 90 ? -4.299 -1.070 11.673 1.00 93.19 90 GLY A O 1
ATOM 724 N N . ALA A 1 91 ? -2.542 -1.344 13.037 1.00 93.31 91 ALA A N 1
ATOM 725 C CA . ALA A 1 91 ? -1.874 -0.113 12.621 1.00 93.31 91 ALA A CA 1
ATOM 726 C C . ALA A 1 91 ? -1.347 -0.197 11.178 1.00 93.31 91 ALA A C 1
ATOM 728 O O . ALA A 1 91 ? -1.548 0.746 10.410 1.00 93.31 91 ALA A O 1
ATOM 729 N N . LEU A 1 92 ? -0.736 -1.326 10.790 1.00 94.19 92 LEU A N 1
ATOM 730 C CA . LEU A 1 92 ? -0.256 -1.539 9.417 1.00 94.19 92 LEU A CA 1
ATOM 731 C C . LEU A 1 92 ? -1.420 -1.518 8.421 1.00 94.19 92 LEU A C 1
ATOM 733 O O . LEU A 1 92 ? -1.371 -0.818 7.413 1.00 94.19 92 LEU A O 1
ATOM 737 N N . GLU A 1 93 ? -2.506 -2.223 8.738 1.00 93.69 93 GLU A N 1
ATOM 738 C CA . GLU A 1 93 ? -3.711 -2.240 7.912 1.00 93.69 93 GLU A CA 1
ATOM 739 C C . GLU A 1 93 ? -4.391 -0.874 7.820 1.00 93.69 93 GLU A C 1
ATOM 741 O O . GLU A 1 93 ? -4.904 -0.517 6.760 1.00 93.69 93 GLU A O 1
ATOM 746 N N . LYS A 1 94 ? -4.437 -0.110 8.919 1.00 92.81 94 LYS A N 1
ATOM 747 C CA . LYS A 1 94 ? -5.009 1.243 8.930 1.00 92.81 94 LYS A CA 1
ATOM 748 C C . LYS A 1 94 ? -4.226 2.178 8.015 1.00 92.81 94 LYS A C 1
ATOM 750 O O . LYS A 1 94 ? -4.835 2.964 7.298 1.00 92.81 94 LYS A O 1
ATOM 755 N N . MET A 1 95 ? -2.899 2.079 8.034 1.00 93.12 95 MET A N 1
ATOM 756 C CA . MET A 1 95 ? -2.023 2.842 7.148 1.00 93.12 95 MET A CA 1
ATOM 757 C C . MET A 1 95 ? -2.221 2.420 5.680 1.00 93.12 95 MET A C 1
ATOM 759 O O . MET A 1 95 ? -2.473 3.276 4.837 1.00 93.12 95 MET A O 1
ATOM 763 N N . HIS A 1 96 ? -2.267 1.116 5.384 1.00 93.69 96 HIS A N 1
ATOM 764 C CA . HIS A 1 96 ? -2.524 0.608 4.027 1.00 93.69 96 HIS A CA 1
ATOM 765 C C . HIS A 1 96 ? -3.898 1.055 3.485 1.00 93.69 96 HIS A C 1
ATOM 767 O O . HIS A 1 96 ? -4.013 1.482 2.341 1.00 93.69 96 HIS A O 1
ATOM 773 N N . LYS A 1 97 ? -4.951 1.018 4.312 1.00 92.62 97 LYS A N 1
ATOM 774 C CA . LYS A 1 97 ? -6.326 1.407 3.938 1.00 92.62 97 LYS A CA 1
ATOM 775 C C . LYS A 1 97 ? -6.612 2.914 4.047 1.00 92.62 97 LYS A C 1
ATOM 777 O O . LYS A 1 97 ? -7.779 3.300 3.984 1.00 92.62 97 LYS A O 1
ATOM 782 N N . ALA A 1 98 ? -5.605 3.760 4.272 1.00 93.94 98 ALA A N 1
ATOM 783 C CA . ALA A 1 98 ? -5.822 5.186 4.498 1.00 93.94 98 ALA A CA 1
ATOM 784 C C . ALA A 1 98 ? -6.529 5.861 3.306 1.00 93.94 98 ALA A C 1
ATOM 786 O O . ALA A 1 98 ? -6.121 5.726 2.153 1.00 93.94 98 ALA A O 1
ATOM 787 N N . THR A 1 99 ? -7.594 6.604 3.604 1.00 93.50 99 THR A N 1
ATOM 788 C CA . THR A 1 99 ? -8.386 7.380 2.639 1.00 93.50 99 THR A CA 1
ATOM 789 C C . THR A 1 99 ? -7.953 8.843 2.628 1.00 93.50 99 THR A C 1
ATOM 791 O O . THR A 1 99 ? -7.325 9.308 3.582 1.00 93.50 99 THR A O 1
ATOM 794 N N . SER A 1 100 ? -8.357 9.596 1.596 1.00 92.69 100 SER A N 1
ATOM 795 C CA . SER A 1 100 ? -8.049 11.031 1.414 1.00 92.69 100 SER A CA 1
ATOM 796 C C . SER A 1 100 ? -8.468 11.933 2.581 1.00 92.69 100 SER A C 1
ATOM 798 O O . SER A 1 100 ? -7.936 13.025 2.739 1.00 92.69 100 SER A O 1
ATOM 800 N N . SER A 1 101 ? -9.389 11.470 3.426 1.00 92.69 101 SER A N 1
ATOM 801 C CA . SER A 1 101 ? -9.814 12.144 4.656 1.00 92.69 101 SER A CA 1
ATOM 802 C C . SER A 1 101 ? -8.810 12.058 5.813 1.00 92.69 101 SER A C 1
ATOM 804 O O . SER A 1 101 ? -8.998 12.718 6.831 1.00 92.69 101 SER A O 1
ATOM 806 N N . THR A 1 102 ? -7.756 11.245 5.700 1.00 92.62 102 THR A N 1
ATOM 807 C CA . THR A 1 102 ? -6.752 11.051 6.758 1.00 92.62 102 THR A CA 1
ATOM 808 C C . THR A 1 102 ? -5.373 11.470 6.265 1.00 92.62 102 THR A C 1
ATOM 810 O O . THR A 1 102 ? -5.026 11.068 5.163 1.00 92.62 102 THR A O 1
ATOM 813 N N . PRO A 1 103 ? -4.528 12.163 7.054 1.00 91.81 103 PRO A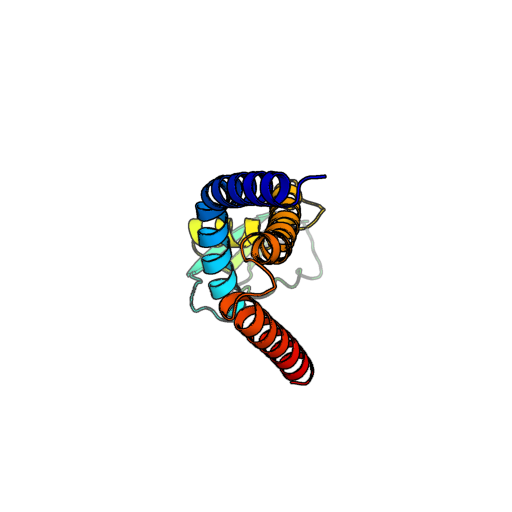 N 1
ATOM 814 C CA . PRO A 1 103 ? -3.201 12.614 6.604 1.00 91.81 103 PRO A CA 1
ATOM 815 C C . PRO A 1 103 ? -2.288 11.505 6.052 1.00 91.81 103 PRO A C 1
ATOM 817 O O . PRO A 1 103 ? -1.427 11.764 5.215 1.00 91.81 103 PRO A O 1
ATOM 820 N N . LEU A 1 104 ? -2.503 10.256 6.483 1.00 90.75 104 LEU A N 1
ATOM 821 C CA . LEU A 1 104 ? -1.757 9.081 6.026 1.00 90.75 104 LEU A CA 1
ATOM 822 C C . LEU A 1 104 ? -1.911 8.805 4.520 1.00 90.75 104 LEU A C 1
ATOM 824 O O . LEU A 1 104 ? -1.038 8.159 3.949 1.00 90.75 104 LEU A O 1
ATOM 828 N N . TYR A 1 105 ? -2.949 9.333 3.858 1.00 93.06 105 TYR A N 1
ATOM 829 C CA . TYR A 1 105 ? -3.159 9.150 2.416 1.00 93.06 105 TYR A CA 1
ATOM 830 C C . TYR A 1 105 ? -1.960 9.591 1.568 1.00 93.06 105 TYR A C 1
ATOM 832 O O . TYR A 1 105 ? -1.711 9.008 0.513 1.00 93.06 105 TYR A O 1
ATOM 840 N N . PHE A 1 106 ? -1.204 10.597 2.031 1.00 93.56 106 PHE A N 1
ATOM 841 C CA . PHE A 1 106 ? -0.029 11.100 1.325 1.00 93.56 106 PHE A CA 1
ATOM 842 C C . PHE A 1 106 ? 1.007 9.995 1.112 1.00 93.56 106 PHE A C 1
ATOM 844 O O . PHE A 1 106 ? 1.561 9.879 0.021 1.00 93.56 106 PHE A O 1
ATOM 851 N N . LEU A 1 107 ? 1.221 9.144 2.124 1.00 92.25 107 LEU A N 1
ATOM 852 C CA . LEU A 1 107 ? 2.135 8.010 2.022 1.00 92.25 107 LEU A CA 1
ATOM 853 C C . LEU A 1 107 ? 1.667 7.027 0.943 1.00 92.25 107 LEU A C 1
ATOM 855 O O . LEU A 1 107 ? 2.480 6.574 0.143 1.00 92.25 107 LEU A O 1
ATOM 859 N N . ASN A 1 108 ? 0.365 6.743 0.883 1.00 93.38 108 ASN A N 1
ATOM 860 C CA . ASN A 1 108 ? -0.221 5.792 -0.064 1.00 93.38 108 ASN A CA 1
ATOM 861 C C . ASN A 1 108 ? -0.122 6.315 -1.504 1.00 93.38 108 ASN A C 1
ATOM 863 O O . ASN A 1 108 ? 0.250 5.574 -2.414 1.00 93.38 108 ASN A O 1
ATOM 867 N N . VAL A 1 109 ? -0.392 7.608 -1.712 1.00 94.88 109 VAL A N 1
ATOM 868 C CA . VAL A 1 109 ? -0.261 8.263 -3.023 1.00 94.88 109 VAL A CA 1
ATOM 869 C C . VAL A 1 109 ? 1.202 8.321 -3.459 1.00 94.88 109 VAL A C 1
ATOM 871 O O . VAL A 1 109 ? 1.522 7.929 -4.581 1.00 94.88 109 VAL A O 1
ATOM 874 N N . PHE A 1 110 ? 2.105 8.756 -2.575 1.00 95.12 110 PHE A N 1
ATOM 875 C CA . PHE A 1 110 ? 3.543 8.775 -2.844 1.00 95.12 110 PHE A CA 1
ATOM 876 C C . PHE A 1 110 ? 4.067 7.380 -3.200 1.00 95.12 110 PHE A C 1
ATOM 878 O O . PHE A 1 110 ? 4.828 7.221 -4.159 1.00 95.12 110 PHE A O 1
ATOM 885 N N . PHE A 1 111 ? 3.625 6.359 -2.465 1.00 94.00 111 PHE A N 1
ATOM 886 C CA . PHE A 1 111 ? 3.984 4.978 -2.737 1.00 94.00 111 PHE A CA 1
ATOM 887 C C . PHE A 1 111 ? 3.463 4.514 -4.105 1.00 94.00 111 PHE A C 1
ATOM 889 O O . PHE A 1 111 ? 4.236 3.971 -4.891 1.00 94.00 111 PHE A O 1
ATOM 896 N N . GLY A 1 112 ? 2.208 4.818 -4.453 1.00 94.25 112 GLY A N 1
ATOM 897 C CA . GLY A 1 112 ? 1.638 4.518 -5.771 1.00 94.25 112 GLY A CA 1
ATOM 898 C C . GLY A 1 112 ? 2.385 5.189 -6.932 1.00 94.25 112 GLY A C 1
ATOM 899 O O . GLY A 1 112 ? 2.721 4.532 -7.918 1.00 94.25 112 GLY A O 1
ATOM 900 N N . ILE A 1 113 ? 2.731 6.472 -6.796 1.00 96.50 113 ILE A N 1
ATOM 901 C CA . ILE A 1 113 ? 3.555 7.194 -7.783 1.00 96.50 113 ILE A CA 1
ATOM 902 C C . ILE A 1 113 ? 4.938 6.542 -7.911 1.00 96.50 113 ILE A C 1
ATOM 904 O O . ILE A 1 113 ? 5.461 6.384 -9.016 1.00 96.50 113 ILE A O 1
ATOM 908 N N . SER A 1 114 ? 5.524 6.124 -6.791 1.00 96.19 114 SER A N 1
ATOM 909 C CA . SER A 1 114 ? 6.831 5.470 -6.783 1.00 96.19 114 SER A CA 1
ATOM 910 C C . SER A 1 114 ? 6.806 4.097 -7.458 1.00 96.19 114 SER A C 1
ATOM 912 O O . SER A 1 114 ? 7.742 3.760 -8.182 1.00 96.19 114 SER A O 1
ATOM 914 N N . LEU A 1 115 ? 5.729 3.321 -7.289 1.00 94.69 115 LEU A N 1
ATOM 915 C CA . LEU A 1 115 ? 5.539 2.056 -8.005 1.00 94.69 115 LEU A CA 1
ATOM 916 C C . LEU A 1 115 ? 5.473 2.277 -9.520 1.00 94.69 115 LEU A C 1
ATOM 918 O O . LEU A 1 115 ? 6.159 1.576 -10.264 1.00 94.69 115 LEU A O 1
ATOM 922 N N . LEU A 1 116 ? 4.728 3.288 -9.983 1.00 95.62 116 LEU A N 1
ATOM 923 C CA . LEU A 1 116 ? 4.706 3.658 -11.404 1.00 95.62 116 LEU A CA 1
ATOM 924 C C . LEU A 1 116 ? 6.104 4.035 -11.900 1.00 95.62 116 LEU A C 1
ATOM 926 O O . LEU A 1 116 ? 6.544 3.561 -12.949 1.00 95.62 116 LEU A O 1
ATOM 930 N N . PHE A 1 117 ? 6.840 4.830 -11.122 1.00 95.31 117 PHE A N 1
ATOM 931 C CA . PHE A 1 117 ? 8.226 5.145 -11.438 1.00 95.31 117 PHE A CA 1
ATOM 932 C C . PHE A 1 117 ? 9.091 3.880 -11.553 1.00 95.31 117 PHE A C 1
ATOM 934 O O . PHE A 1 117 ? 9.864 3.780 -12.506 1.00 95.31 117 PHE A O 1
ATOM 941 N N . PHE A 1 118 ? 8.973 2.898 -10.653 1.00 94.56 118 PHE A N 1
ATOM 942 C CA . PHE A 1 118 ? 9.747 1.652 -10.741 1.00 94.56 118 PHE A CA 1
ATOM 943 C C . PHE A 1 118 ? 9.427 0.838 -11.991 1.00 94.56 118 PHE A C 1
ATOM 945 O O . PHE A 1 118 ? 10.357 0.350 -12.634 1.00 94.56 118 PHE A O 1
ATOM 952 N N . VAL A 1 119 ? 8.151 0.759 -12.383 1.00 93.31 119 VAL A N 1
ATOM 953 C CA . VAL A 1 119 ? 7.735 0.082 -13.619 1.00 93.31 119 VAL A CA 1
ATOM 954 C C . VAL A 1 119 ? 8.420 0.711 -14.832 1.00 93.31 119 VAL A C 1
ATOM 956 O O . VAL A 1 119 ? 9.065 0.005 -15.603 1.00 93.31 119 VAL A O 1
ATOM 959 N N . PHE A 1 120 ? 8.351 2.035 -14.993 1.00 91.25 120 PHE A N 1
ATOM 960 C CA . PHE A 1 120 ? 8.946 2.698 -16.159 1.00 91.25 120 PHE A CA 1
ATOM 961 C C . PHE A 1 120 ? 10.477 2.737 -16.112 1.00 91.25 120 PHE A C 1
ATOM 963 O O . PHE A 1 120 ? 11.144 2.495 -17.120 1.00 91.25 120 PHE A O 1
ATOM 970 N N . SER A 1 121 ? 11.057 3.009 -14.943 1.00 92.44 121 SER A N 1
ATOM 971 C CA . SER A 1 121 ? 12.513 3.101 -14.788 1.00 92.44 121 SER A CA 1
ATOM 972 C C . SER A 1 121 ? 13.224 1.762 -14.998 1.00 92.44 121 SER A C 1
ATOM 974 O O . SER A 1 121 ? 14.367 1.768 -15.458 1.00 92.44 121 SER A O 1
ATOM 976 N N . ALA A 1 122 ? 12.556 0.626 -14.757 1.00 89.62 122 ALA A N 1
ATOM 977 C CA . ALA A 1 122 ? 13.105 -0.699 -15.044 1.00 89.62 122 ALA A CA 1
ATOM 978 C C . ALA A 1 122 ? 13.466 -0.877 -16.532 1.00 89.62 122 ALA A C 1
ATOM 980 O O . ALA A 1 122 ? 14.523 -1.425 -16.846 1.00 89.62 122 ALA A O 1
ATOM 981 N N . TYR A 1 123 ? 12.664 -0.345 -17.461 1.00 87.06 123 TYR A N 1
ATOM 982 C CA . TYR A 1 123 ? 12.957 -0.434 -18.899 1.00 87.06 123 TYR A CA 1
ATOM 983 C C . TYR A 1 123 ? 14.156 0.424 -19.317 1.00 87.06 123 TYR A C 1
ATOM 985 O O . TYR A 1 123 ? 14.906 0.033 -20.207 1.00 87.06 123 TYR A O 1
ATOM 993 N N . TRP A 1 124 ? 14.403 1.547 -18.636 1.00 84.19 124 TRP A N 1
ATOM 994 C CA . TRP A 1 124 ? 15.595 2.383 -18.853 1.00 84.19 124 TRP A CA 1
ATOM 995 C C . TRP A 1 124 ? 16.885 1.783 -18.273 1.00 84.19 124 TRP A C 1
ATOM 997 O O . TRP A 1 12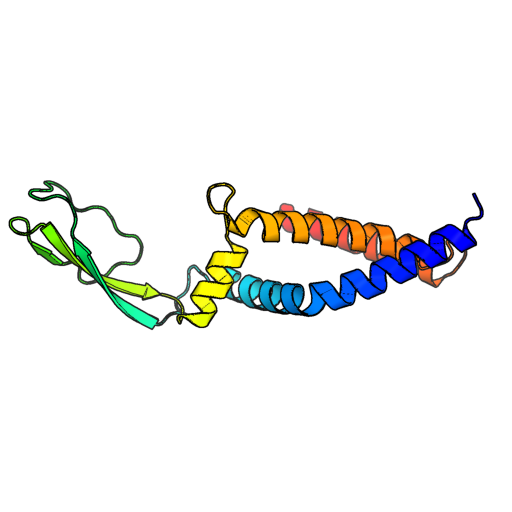4 ? 17.979 2.307 -18.522 1.00 84.19 124 TRP A O 1
ATOM 1007 N N . MET A 1 125 ? 16.781 0.689 -17.511 1.00 82.88 125 MET A N 1
ATOM 1008 C CA . MET A 1 125 ? 17.927 -0.006 -16.928 1.00 82.88 125 MET A CA 1
ATOM 1009 C C . MET A 1 125 ? 18.617 -0.955 -17.920 1.00 82.88 125 MET A C 1
ATOM 1011 O O . MET A 1 125 ? 19.821 -1.198 -17.769 1.00 82.88 125 MET A O 1
ATOM 1015 N N . PHE A 1 126 ? 17.890 -1.451 -18.929 1.00 80.00 126 PHE A N 1
ATOM 1016 C CA . PHE A 1 126 ? 18.365 -2.429 -19.912 1.00 80.00 126 PHE A CA 1
ATOM 1017 C C . PHE A 1 126 ? 18.423 -1.833 -21.323 1.00 80.00 126 PHE A C 1
ATOM 1019 O O . PHE A 1 126 ? 17.595 -1.010 -21.703 1.00 80.00 126 PHE A O 1
ATOM 1026 N N . LEU A 1 127 ? 19.404 -2.252 -22.127 1.00 76.94 127 LEU A N 1
ATOM 1027 C CA . LEU A 1 127 ? 19.501 -1.799 -23.514 1.00 76.94 127 LEU A CA 1
ATOM 1028 C C . LEU A 1 127 ? 18.426 -2.502 -24.369 1.00 76.94 127 LEU A C 1
ATOM 1030 O O . LEU A 1 127 ? 18.384 -3.737 -24.350 1.00 76.94 127 LEU A O 1
ATOM 1034 N N . PRO A 1 128 ? 17.632 -1.769 -25.180 1.00 75.56 128 PRO A N 1
ATOM 1035 C CA . PRO A 1 128 ? 16.528 -2.340 -25.962 1.00 75.56 128 PRO A CA 1
ATOM 1036 C C . PRO A 1 128 ? 16.913 -3.483 -26.911 1.00 75.56 128 PRO A C 1
ATOM 1038 O O . PRO A 1 128 ? 16.098 -4.338 -27.235 1.00 75.56 128 PRO A O 1
ATOM 1041 N N . GLN A 1 129 ? 18.170 -3.507 -27.357 1.00 77.81 129 GLN A N 1
ATOM 1042 C CA . GLN A 1 129 ? 18.683 -4.492 -28.312 1.00 77.81 129 GLN A CA 1
ATOM 1043 C C . GLN A 1 129 ? 19.109 -5.816 -27.654 1.00 77.81 129 GLN A C 1
ATOM 1045 O O . GLN A 1 129 ? 19.464 -6.758 -28.356 1.00 77.81 129 GLN A O 1
ATOM 1050 N N . THR A 1 130 ? 19.084 -5.905 -26.321 1.00 86.94 130 THR A N 1
ATOM 1051 C CA . THR A 1 130 ? 19.496 -7.112 -25.591 1.00 86.94 130 THR A CA 1
ATOM 1052 C C . THR A 1 130 ? 18.366 -8.132 -25.505 1.00 86.94 130 THR A C 1
ATOM 1054 O O . THR A 1 130 ? 17.192 -7.778 -25.382 1.00 86.94 130 THR A O 1
ATOM 1057 N N . ASP A 1 131 ? 18.712 -9.419 -25.486 1.00 87.94 131 ASP A N 1
ATOM 1058 C CA . ASP A 1 131 ? 17.717 -10.485 -25.316 1.00 87.94 131 ASP A CA 1
ATOM 1059 C C . ASP A 1 131 ? 17.014 -10.417 -23.956 1.00 87.94 131 ASP A C 1
ATOM 1061 O O . ASP A 1 131 ? 15.850 -10.795 -23.839 1.00 87.94 131 ASP A O 1
ATOM 1065 N N . VAL A 1 132 ? 17.690 -9.873 -22.938 1.00 87.88 132 VAL A N 1
ATOM 1066 C CA . VAL A 1 132 ? 17.097 -9.598 -21.621 1.00 87.88 132 VAL A CA 1
ATOM 1067 C C . VAL A 1 132 ? 15.931 -8.616 -21.748 1.00 87.88 132 VAL A C 1
ATOM 1069 O O . VAL A 1 132 ? 14.863 -8.875 -21.200 1.00 87.88 132 VAL A O 1
ATOM 1072 N N . PHE A 1 133 ? 16.096 -7.531 -22.513 1.00 87.62 133 PHE A N 1
ATOM 1073 C CA . PHE A 1 133 ? 15.026 -6.556 -22.732 1.00 87.62 133 PHE A CA 1
ATOM 1074 C C . PHE A 1 133 ? 13.840 -7.168 -23.488 1.00 87.62 133 PHE A C 1
ATOM 1076 O O . PHE A 1 133 ? 12.697 -6.994 -23.074 1.00 87.62 133 PHE A O 1
ATOM 1083 N N . LYS A 1 134 ? 14.093 -7.950 -24.547 1.00 87.94 134 LYS A N 1
ATOM 1084 C CA . LYS A 1 134 ? 13.025 -8.650 -25.286 1.00 87.94 134 LYS A CA 1
ATOM 1085 C C . LYS A 1 134 ? 12.230 -9.586 -24.372 1.00 87.94 134 LYS A C 1
ATOM 1087 O O . LYS A 1 134 ? 11.004 -9.555 -24.382 1.00 87.94 134 LYS A O 1
ATOM 1092 N N . LYS A 1 135 ? 12.920 -10.380 -23.544 1.00 91.00 135 LYS A N 1
ATOM 1093 C CA . LYS A 1 135 ? 12.286 -11.254 -22.542 1.00 91.00 135 LYS A CA 1
ATOM 1094 C C . LYS A 1 135 ? 11.451 -10.452 -21.546 1.00 91.00 135 LYS A C 1
ATOM 1096 O O . LYS A 1 135 ? 10.324 -10.847 -21.272 1.00 91.00 135 LYS A O 1
ATOM 1101 N N . ALA A 1 136 ? 11.963 -9.323 -21.053 1.00 89.81 136 ALA A N 1
ATOM 1102 C CA . ALA A 1 136 ? 11.223 -8.453 -20.141 1.00 89.81 136 ALA A CA 1
ATOM 1103 C C . ALA A 1 136 ? 9.881 -7.999 -20.740 1.00 89.81 136 ALA A C 1
ATOM 1105 O O . ALA A 1 136 ? 8.867 -8.073 -20.055 1.00 89.81 136 ALA A O 1
ATOM 1106 N N . ILE A 1 137 ? 9.845 -7.626 -22.026 1.00 92.19 137 ILE A N 1
ATOM 1107 C CA . ILE A 1 137 ? 8.594 -7.265 -22.713 1.00 92.19 137 ILE A CA 1
ATOM 1108 C C . ILE A 1 137 ? 7.600 -8.433 -22.733 1.00 92.19 137 ILE A C 1
ATOM 1110 O O . ILE A 1 137 ? 6.432 -8.229 -22.405 1.00 92.19 137 ILE A O 1
ATOM 1114 N N . TYR A 1 138 ? 8.042 -9.656 -23.051 1.00 93.69 138 TYR A N 1
ATOM 1115 C CA . TYR A 1 138 ? 7.160 -10.831 -23.029 1.00 93.69 138 TYR A CA 1
ATOM 1116 C C . TYR A 1 138 ? 6.563 -11.091 -21.638 1.00 93.69 138 TYR A C 1
ATOM 1118 O O . TYR A 1 138 ? 5.360 -11.329 -21.533 1.00 93.69 138 TYR A O 1
ATOM 1126 N N . TYR A 1 139 ? 7.364 -10.996 -20.570 1.00 94.44 139 TYR A N 1
ATOM 1127 C CA . TYR A 1 139 ? 6.863 -11.152 -19.198 1.00 94.44 139 TYR A CA 1
ATOM 1128 C C . TYR A 1 139 ? 5.862 -10.055 -18.812 1.00 94.44 139 TYR A C 1
ATOM 1130 O O . TYR A 1 139 ? 4.850 -10.346 -18.176 1.00 94.44 139 TYR A O 1
ATOM 1138 N N . SER A 1 140 ? 6.095 -8.811 -19.235 1.00 93.94 140 SER A N 1
ATOM 1139 C CA . SER A 1 140 ? 5.162 -7.707 -18.994 1.00 93.94 140 SER A C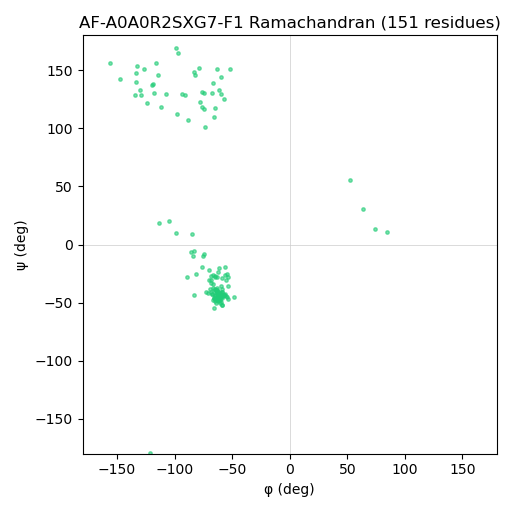A 1
ATOM 1140 C C . SER A 1 140 ? 3.828 -7.909 -19.709 1.00 93.94 140 SER A C 1
ATOM 1142 O O . SER A 1 140 ? 2.775 -7.724 -19.102 1.00 93.94 140 SER A O 1
ATOM 1144 N N . VAL A 1 141 ? 3.852 -8.345 -20.974 1.00 96.44 141 VAL A N 1
ATOM 1145 C CA . VAL A 1 141 ? 2.632 -8.685 -21.725 1.00 96.44 141 VAL A CA 1
ATOM 1146 C C . VAL A 1 141 ? 1.889 -9.840 -21.053 1.00 96.44 141 VAL A C 1
ATOM 1148 O O . VAL A 1 141 ? 0.678 -9.748 -20.872 1.00 96.44 141 VAL A O 1
ATOM 1151 N N . ALA A 1 142 ? 2.594 -10.887 -20.616 1.00 97.31 142 ALA A N 1
ATOM 1152 C CA . ALA A 1 142 ? 1.981 -11.999 -19.892 1.00 97.31 142 ALA A CA 1
ATOM 1153 C C . ALA A 1 142 ? 1.278 -11.539 -18.600 1.00 97.31 142 ALA A C 1
ATOM 1155 O O . ALA A 1 142 ? 0.163 -11.975 -18.326 1.00 97.31 142 ALA A O 1
ATOM 1156 N N . GLY A 1 143 ? 1.878 -10.615 -17.839 1.00 95.94 143 GLY A N 1
ATOM 1157 C CA . GLY A 1 143 ? 1.254 -10.035 -16.643 1.00 95.94 143 GLY A CA 1
ATOM 1158 C C . GLY A 1 143 ? 0.000 -9.204 -16.945 1.00 95.94 143 GLY A C 1
ATOM 1159 O O . GLY A 1 143 ? -0.993 -9.288 -16.219 1.00 95.94 143 GLY A O 1
ATOM 1160 N N . ILE A 1 144 ? 0.009 -8.444 -18.045 1.00 96.31 144 ILE A N 1
ATOM 1161 C CA . ILE A 1 144 ? -1.169 -7.703 -18.519 1.00 96.31 144 ILE A CA 1
ATOM 1162 C C . ILE A 1 144 ? -2.290 -8.677 -18.906 1.00 96.31 144 ILE A C 1
ATOM 1164 O O . ILE A 1 144 ? -3.427 -8.502 -18.472 1.00 96.31 144 ILE A O 1
ATOM 1168 N N . VAL A 1 145 ? -1.974 -9.730 -19.665 1.00 97.94 145 VAL A N 1
ATOM 1169 C CA . VAL A 1 145 ? -2.944 -10.768 -20.052 1.00 97.94 145 VAL A CA 1
ATOM 1170 C C . VAL A 1 145 ? -3.526 -11.463 -18.823 1.00 97.94 145 VAL A C 1
ATOM 1172 O O . VAL A 1 145 ? -4.744 -11.579 -18.723 1.00 97.94 145 VAL A O 1
ATOM 1175 N N . LEU A 1 146 ? -2.689 -11.860 -17.857 1.00 96.81 146 LEU A N 1
ATOM 1176 C CA . LEU A 1 146 ? -3.150 -12.430 -16.588 1.00 96.81 146 LEU A CA 1
ATOM 1177 C C . LEU A 1 146 ? -4.130 -11.490 -15.876 1.00 96.81 146 LEU A C 1
ATOM 1179 O O . LEU A 1 146 ? -5.169 -11.937 -15.408 1.00 96.81 146 LEU A O 1
ATOM 1183 N N . THR A 1 147 ? -3.833 -10.190 -15.831 1.00 96.38 147 THR A N 1
ATOM 1184 C CA . THR A 1 147 ? -4.719 -9.196 -15.205 1.00 96.38 147 THR A CA 1
ATOM 1185 C C . THR A 1 147 ? -6.080 -9.146 -15.899 1.00 96.38 147 THR A C 1
ATOM 1187 O O . THR A 1 147 ? -7.105 -9.170 -15.224 1.00 96.38 147 THR A O 1
ATOM 1190 N N . PHE A 1 148 ? -6.112 -9.143 -17.236 1.00 97.00 148 PHE A N 1
ATOM 1191 C CA . PHE A 1 148 ? -7.372 -9.197 -17.982 1.00 97.00 148 PHE A CA 1
ATOM 1192 C C . PHE A 1 148 ? -8.149 -10.489 -17.732 1.00 97.00 148 PHE A C 1
ATOM 1194 O O . PHE A 1 148 ? -9.362 -10.427 -17.575 1.00 97.00 148 PHE A O 1
ATOM 1201 N N . ILE A 1 149 ? -7.472 -11.638 -17.641 1.00 97.69 149 ILE A N 1
ATOM 1202 C CA . ILE A 1 149 ? -8.116 -12.911 -17.287 1.00 97.69 149 ILE A CA 1
ATOM 1203 C C . ILE A 1 149 ? -8.751 -12.816 -15.897 1.00 97.69 149 ILE A C 1
ATOM 1205 O O . ILE A 1 149 ? -9.914 -13.167 -15.740 1.00 97.69 149 ILE A O 1
ATOM 1209 N N . MET A 1 150 ? -8.021 -12.299 -14.906 1.00 95.94 150 MET A N 1
ATOM 1210 C CA . MET A 1 150 ? -8.518 -12.175 -13.531 1.00 95.94 150 MET A CA 1
ATOM 1211 C C . MET A 1 150 ? -9.698 -11.204 -13.398 1.00 95.94 150 MET A C 1
ATOM 1213 O O . MET A 1 150 ? -10.506 -11.381 -12.501 1.00 95.94 150 MET A O 1
ATOM 1217 N N . ILE A 1 151 ? -9.814 -10.194 -14.268 1.00 95.81 151 ILE A N 1
ATOM 1218 C CA . ILE A 1 151 ? -10.974 -9.282 -14.295 1.00 95.81 151 ILE A CA 1
ATOM 1219 C C . ILE A 1 151 ? -12.253 -9.998 -14.759 1.00 95.81 151 ILE A C 1
ATOM 1221 O O . ILE A 1 151 ? -13.350 -9.566 -14.415 1.00 95.81 151 ILE A O 1
ATOM 1225 N N . LEU A 1 152 ? -12.127 -11.060 -15.558 1.00 94.75 152 LEU A N 1
ATOM 1226 C CA . LEU A 1 152 ? -13.264 -11.809 -16.098 1.00 94.75 152 LEU A CA 1
ATOM 1227 C C . LEU A 1 152 ? -13.783 -12.905 -15.151 1.00 94.75 152 LEU A C 1
ATOM 1229 O O . LEU A 1 152 ? -14.789 -13.537 -15.477 1.00 94.75 152 LEU A O 1
ATOM 1233 N N . VAL A 1 153 ? -13.096 -13.146 -14.030 1.00 92.88 153 VAL A N 1
ATOM 1234 C CA . VAL A 1 153 ? -13.473 -14.108 -12.978 1.00 92.88 153 VAL A CA 1
ATOM 1235 C C . VAL A 1 153 ? -14.238 -13.388 -11.877 1.00 92.88 153 VAL A C 1
ATOM 1237 O O . VAL A 1 153 ? -15.329 -13.882 -11.521 1.00 92.88 153 VAL A O 1
#

Mean predicted aligned error: 6.23 Å

Secondary structure (DSSP, 8-state):
--HHHHHHHHHHHHHHHHHHHHHHHHHHHHHHHHHHTTTSSTT-EEEEEEEE--TT-SS----TTEEEEEE-TTT-EEEEEEEE--HHHHHHHHHHT--TTSTTHHHHHHHHHHHHHHHHHHHTTS-TTSHHHHHHHHHHHHHHHHHHHHHT-

pLDDT: mean 90.46, std 6.5, range [51.75, 97.94]

Nearest PDB structures (foldseek):
  1qup-assembly1_B  TM=6.380E-01  e=8.262E-01  Saccharomyces cerevisiae
  6fp6-assembly8_P  TM=5.764E-01  e=1.049E+00  Homo sapiens
  6fp6-assembly4_H  TM=4.693E-01  e=7.333E-01  Homo sapiens
  6fp6-assembly10_T  TM=4.822E-01  e=6.508E-01  Homo sapiens

Foldseek 3Di:
DPLVVVLVVLVVCLVVVCVVCVVVVVLLVVLVVVVVQVVDLPQWDKDKDKDADAAPPPDDPDDPQWDPWDADNVRRIIITIHTDGPPVSNVSNCLNPDDPVDPSVVVVVVVVVSVVSNVVSVLSNDDCPDPVNVVVVVVVVVVVVVVVVVVVD

Solvent-accessible surface area (backbone atoms only — not comparable to full-atom values): 8851 Å² total; per-residue (Å²): 129,64,66,66,62,53,30,51,52,49,48,53,51,52,52,54,54,46,62,68,42,45,66,57,50,52,53,49,51,55,33,52,60,56,57,75,45,66,93,53,64,90,70,39,45,85,40,83,46,77,47,79,53,76,59,66,62,92,66,79,81,87,60,88,71,54,43,78,77,44,72,40,54,88,82,9,42,34,38,28,36,31,71,39,49,52,72,68,60,39,50,47,39,49,54,72,66,39,46,88,93,40,86,56,24,57,60,55,51,53,49,52,54,47,50,54,48,52,62,58,48,54,58,52,67,46,60,80,89,38,71,67,39,53,50,51,52,54,54,52,50,51,53,52,52,51,51,55,54,61,72,75,107